Protein AF-A0A7C7FZ84-F1 (afdb_monomer_lite)

Secondary structure (DSSP, 8-state):
-EEEEEEE-SSSB---EE--TT-TT-EEEEEEEEPTT-EEEEEEEEE-S-TT-TT-----EEPTT-SSB-S-EEEEE-S--SEEEEEEEEEEE--EEEEEEEE---

Sequence (106 aa):
MRRVKNTVSSQSAGSTLPVDWRDSNFKLGMAVVLSVGAALTFTVEHTFDDIQDESVTPTWFDTDGLTGLTTNDEGNIIIPVSAVRLNVTSHTSGEATITLLQAGGR

pLDDT: mean 95.22, std 7.04, range [52.19, 98.69]

Foldseek 3Di:
DDKDKWKDWDQFKTDKAFDDLVDPQWKKKKKKAWDPPWDFWKFKWFFQDAPVDPVDDTDIDTDPPRHRDDHIDIDMDRHRTGTMIMGTNGGDGTMMMMMMDTDDDD

Structure (mmCIF, N/CA/C/O backbone):
data_AF-A0A7C7FZ84-F1
#
_entry.id   AF-A0A7C7FZ84-F1
#
loop_
_atom_site.group_PDB
_atom_site.id
_atom_site.type_symbol
_atom_site.label_atom_id
_atom_site.label_alt_id
_atom_site.label_comp_id
_atom_site.label_asym_id
_atom_site.label_entity_id
_atom_site.label_seq_id
_atom_site.pdbx_PDB_ins_code
_atom_site.Cartn_x
_atom_site.Cartn_y
_atom_site.Cartn_z
_atom_site.occupancy
_atom_site.B_iso_or_equiv
_atom_site.auth_seq_id
_atom_site.auth_comp_id
_atom_site.auth_asym_id
_atom_site.auth_atom_id
_atom_site.pdbx_PDB_model_num
ATOM 1 N N . MET A 1 1 ? 4.660 -15.791 -4.125 1.00 70.38 1 MET A N 1
ATOM 2 C CA . MET A 1 1 ? 3.688 -14.761 -3.692 1.00 70.38 1 MET A CA 1
ATOM 3 C C . MET A 1 1 ? 4.132 -14.197 -2.357 1.00 70.38 1 MET A C 1
ATOM 5 O O . MET A 1 1 ? 4.216 -14.952 -1.391 1.00 70.38 1 MET A O 1
ATOM 9 N N . ARG A 1 2 ? 4.425 -12.896 -2.292 1.00 88.38 2 ARG A N 1
ATOM 10 C CA . ARG A 1 2 ? 4.866 -12.218 -1.061 1.00 88.38 2 ARG A CA 1
ATOM 11 C C . ARG A 1 2 ? 3.716 -11.393 -0.482 1.00 88.38 2 ARG A C 1
ATOM 13 O O . ARG A 1 2 ? 3.115 -10.596 -1.196 1.00 88.38 2 ARG A O 1
ATOM 20 N N . ARG A 1 3 ? 3.423 -11.580 0.811 1.00 93.44 3 ARG A N 1
ATOM 21 C CA . ARG A 1 3 ? 2.464 -10.766 1.577 1.00 93.44 3 ARG A CA 1
ATOM 22 C C . ARG A 1 3 ? 3.219 -9.781 2.459 1.00 93.44 3 ARG A C 1
ATOM 24 O O . ARG A 1 3 ? 4.102 -10.190 3.206 1.00 93.44 3 ARG A O 1
ATOM 31 N N . VAL A 1 4 ? 2.826 -8.515 2.411 1.00 95.56 4 VAL A N 1
ATOM 32 C CA . VAL A 1 4 ? 3.361 -7.449 3.266 1.00 95.56 4 VAL A CA 1
ATOM 33 C C . VAL A 1 4 ? 2.195 -6.691 3.897 1.00 95.56 4 VAL A C 1
ATOM 35 O O . VAL A 1 4 ? 1.137 -6.560 3.283 1.00 95.56 4 VAL A O 1
ATOM 38 N N . LYS A 1 5 ? 2.364 -6.236 5.139 1.00 96.56 5 LYS A N 1
ATOM 39 C CA . LYS A 1 5 ? 1.372 -5.431 5.857 1.00 96.56 5 LYS A CA 1
ATOM 40 C C . LYS A 1 5 ? 2.033 -4.220 6.496 1.00 96.56 5 LYS A C 1
ATOM 42 O O . LYS A 1 5 ? 3.152 -4.336 6.989 1.00 96.56 5 LYS A O 1
ATOM 47 N N . ASN A 1 6 ? 1.328 -3.097 6.516 1.00 97.94 6 ASN A N 1
ATOM 48 C CA . ASN A 1 6 ? 1.734 -1.902 7.247 1.00 97.94 6 ASN A CA 1
ATOM 49 C C . ASN A 1 6 ? 0.504 -1.197 7.820 1.00 97.94 6 ASN A C 1
ATOM 51 O O . ASN A 1 6 ? -0.546 -1.174 7.180 1.00 97.94 6 ASN A O 1
ATOM 55 N N . THR A 1 7 ? 0.646 -0.649 9.023 1.00 98.25 7 THR A N 1
ATOM 56 C CA . THR A 1 7 ? -0.413 0.066 9.734 1.00 98.25 7 THR A CA 1
ATOM 57 C C . THR A 1 7 ? 0.061 1.481 10.026 1.00 98.25 7 THR A C 1
ATOM 59 O O . THR A 1 7 ? 1.195 1.671 10.463 1.00 98.25 7 THR A O 1
ATOM 62 N N . VAL A 1 8 ? -0.810 2.456 9.780 1.00 98.25 8 VAL A N 1
ATOM 63 C CA . VAL A 1 8 ? -0.572 3.882 10.013 1.00 98.25 8 VAL A CA 1
ATOM 64 C C . VAL A 1 8 ? -1.672 4.419 10.925 1.00 98.25 8 VAL A C 1
ATOM 66 O O . VAL A 1 8 ? -2.858 4.253 10.641 1.00 98.25 8 VAL A O 1
ATOM 69 N N . SER A 1 9 ? -1.272 5.050 12.028 1.00 97.44 9 SER A N 1
ATOM 70 C CA . SER A 1 9 ? -2.152 5.480 13.127 1.00 97.44 9 SER A CA 1
ATOM 71 C C . SER A 1 9 ? -2.042 6.971 13.460 1.00 97.44 9 SER A C 1
ATOM 73 O O . SER A 1 9 ? -2.443 7.418 14.532 1.00 97.44 9 SER A O 1
ATOM 75 N N . SER A 1 10 ? -1.489 7.752 12.535 1.00 97.38 10 SER A N 1
ATOM 76 C CA . SER A 1 10 ? -1.335 9.203 12.626 1.00 97.38 10 SER A CA 1
ATOM 77 C C . SER A 1 10 ? -1.404 9.817 11.229 1.00 97.38 10 SER A C 1
ATOM 79 O O . SER A 1 10 ? -1.353 9.094 10.235 1.00 97.38 10 SER A O 1
ATOM 81 N N . GLN A 1 11 ? -1.494 11.145 11.135 1.00 98.00 11 GLN A N 1
ATOM 82 C CA . GLN A 1 11 ? -1.417 11.862 9.859 1.00 98.00 11 GLN A CA 1
ATOM 83 C C . GLN A 1 11 ? 0.018 11.819 9.307 1.00 98.00 11 GLN A C 1
ATOM 85 O O . GLN A 1 11 ? 0.817 12.727 9.535 1.00 98.00 11 GLN A O 1
ATOM 90 N N . SER A 1 12 ? 0.374 10.721 8.645 1.00 97.81 12 SER A N 1
ATOM 91 C CA . SER A 1 12 ? 1.704 10.508 8.084 1.00 97.81 12 SER A CA 1
ATOM 92 C C . SER A 1 12 ? 1.697 9.480 6.954 1.00 97.81 12 SER A C 1
ATOM 94 O O . SER A 1 12 ? 0.781 8.663 6.821 1.00 97.81 12 SER A O 1
ATOM 96 N N . ALA A 1 13 ? 2.761 9.504 6.153 1.00 97.75 13 ALA A N 1
ATOM 97 C CA . ALA A 1 13 ? 3.086 8.402 5.267 1.00 97.75 13 ALA A CA 1
ATOM 98 C C . ALA A 1 13 ? 3.680 7.237 6.073 1.00 97.75 13 ALA A C 1
ATOM 100 O O . ALA A 1 13 ? 4.581 7.422 6.892 1.00 97.75 13 ALA A O 1
ATOM 101 N N . GLY A 1 14 ? 3.172 6.035 5.820 1.00 96.50 14 GLY A N 1
ATOM 102 C CA . GLY A 1 14 ? 3.666 4.788 6.380 1.00 96.50 14 GLY A CA 1
ATOM 103 C C . GLY A 1 14 ? 4.976 4.329 5.749 1.00 96.50 14 GLY A C 1
ATOM 104 O O . GLY A 1 14 ? 5.597 5.011 4.931 1.00 96.50 14 GLY A O 1
ATOM 105 N N . SER A 1 15 ? 5.399 3.126 6.130 1.00 96.44 15 SER A N 1
ATOM 106 C CA . SER A 1 15 ? 6.638 2.543 5.622 1.00 96.44 15 SER A CA 1
ATOM 107 C C . SER A 1 15 ? 6.552 2.278 4.118 1.00 96.44 15 SER A C 1
ATOM 109 O O . SER A 1 15 ? 5.562 1.731 3.632 1.00 96.44 15 SER A O 1
ATOM 111 N N . THR A 1 16 ? 7.628 2.591 3.398 1.00 96.81 16 THR A N 1
ATOM 112 C CA . THR A 1 16 ? 7.827 2.161 2.010 1.00 96.81 16 THR A CA 1
ATOM 113 C C . THR A 1 16 ? 7.812 0.636 1.938 1.00 96.81 16 THR A C 1
ATOM 115 O O . THR A 1 16 ? 8.538 -0.028 2.679 1.00 96.81 16 THR A O 1
ATOM 118 N N . LEU A 1 17 ? 6.999 0.074 1.043 1.00 96.25 17 LEU A N 1
ATOM 119 C CA . LEU A 1 17 ? 6.872 -1.361 0.798 1.00 96.25 17 LEU A CA 1
ATOM 120 C C . LEU A 1 17 ? 7.507 -1.706 -0.561 1.00 96.25 17 LEU A C 1
ATOM 122 O O . LEU A 1 17 ? 6.849 -1.546 -1.591 1.00 96.25 17 LEU A O 1
ATOM 126 N N . PRO A 1 18 ? 8.769 -2.182 -0.588 1.00 95.56 18 PRO A N 1
ATOM 127 C CA . PRO A 1 18 ? 9.441 -2.600 -1.816 1.00 95.56 18 PRO A CA 1
ATOM 128 C C . PRO A 1 18 ? 8.732 -3.778 -2.476 1.00 95.56 18 PRO A C 1
ATOM 130 O O . PRO A 1 18 ? 8.411 -4.762 -1.791 1.00 95.56 18 PRO A O 1
ATOM 133 N N . VAL A 1 19 ? 8.593 -3.734 -3.799 1.00 94.31 19 VAL A N 1
ATOM 134 C CA . VAL A 1 19 ? 8.054 -4.836 -4.609 1.00 94.31 19 VAL A CA 1
ATOM 135 C C . VAL A 1 19 ? 9.056 -5.259 -5.683 1.00 94.31 19 VAL A C 1
ATOM 137 O O . VAL A 1 19 ? 9.927 -4.492 -6.085 1.00 94.31 19 VAL A O 1
ATOM 140 N N . ASP A 1 20 ? 8.960 -6.506 -6.140 1.00 93.19 20 ASP A N 1
ATOM 141 C CA . ASP A 1 20 ? 9.816 -7.005 -7.222 1.00 93.19 20 ASP A CA 1
ATOM 142 C C . ASP A 1 20 ? 9.268 -6.568 -8.587 1.00 93.19 20 ASP A C 1
ATOM 144 O O . ASP A 1 20 ? 8.472 -7.268 -9.211 1.00 93.19 20 ASP A O 1
ATOM 148 N N . TRP A 1 21 ? 9.669 -5.381 -9.032 1.00 91.50 21 TRP A N 1
ATOM 149 C CA . TRP A 1 21 ? 9.262 -4.811 -10.317 1.00 91.50 21 TRP A CA 1
ATOM 150 C C . TRP A 1 21 ? 9.817 -5.565 -11.534 1.00 91.50 21 TRP A C 1
ATOM 152 O O . TRP A 1 21 ? 9.328 -5.371 -12.645 1.00 91.50 21 TRP A O 1
ATOM 162 N N . ARG A 1 22 ? 10.830 -6.424 -11.342 1.00 90.12 22 ARG A N 1
ATOM 163 C CA . ARG A 1 22 ? 11.470 -7.205 -12.413 1.00 90.12 22 ARG A CA 1
ATOM 164 C C . ARG A 1 22 ? 10.784 -8.552 -12.653 1.00 90.12 22 ARG A C 1
ATOM 166 O O . ARG A 1 22 ? 11.215 -9.295 -13.538 1.00 90.12 22 ARG A O 1
ATOM 173 N N . ASP A 1 23 ? 9.744 -8.887 -11.890 1.00 90.00 23 ASP A N 1
ATOM 174 C CA . ASP A 1 23 ? 8.991 -10.124 -12.086 1.00 90.00 23 ASP A CA 1
ATOM 175 C C . ASP A 1 23 ? 8.242 -10.101 -13.432 1.00 90.00 23 ASP A C 1
ATOM 177 O O . ASP A 1 23 ? 7.500 -9.171 -13.751 1.00 90.00 23 ASP A O 1
ATOM 181 N N . SER A 1 24 ? 8.413 -11.160 -14.229 1.00 87.12 24 SER A N 1
ATOM 182 C CA . SER A 1 24 ? 7.760 -11.319 -15.538 1.00 87.12 24 SER A CA 1
ATOM 183 C C . SER A 1 24 ? 6.227 -11.365 -15.477 1.00 87.12 24 SER A C 1
ATOM 185 O O . SER A 1 24 ? 5.567 -11.168 -16.493 1.00 87.12 24 SER A O 1
ATOM 187 N N . ASN A 1 25 ? 5.655 -11.639 -14.303 1.00 88.69 25 ASN A N 1
ATOM 188 C CA . ASN A 1 25 ? 4.223 -11.655 -14.033 1.00 88.69 25 ASN A CA 1
ATOM 189 C C . ASN A 1 25 ? 3.870 -10.649 -12.925 1.00 88.69 25 ASN A C 1
ATOM 191 O O . ASN A 1 25 ? 3.184 -10.983 -11.954 1.00 88.69 25 ASN A O 1
ATOM 195 N N . PHE A 1 26 ? 4.344 -9.409 -13.068 1.00 92.12 26 PHE A N 1
ATOM 196 C CA . PHE A 1 26 ? 4.051 -8.338 -12.123 1.00 92.12 26 PHE A CA 1
ATOM 197 C C . PHE A 1 26 ? 2.540 -8.097 -11.983 1.00 92.12 26 PHE A C 1
ATOM 199 O O . PHE A 1 26 ? 1.874 -7.627 -12.909 1.00 92.12 26 PHE A O 1
ATOM 206 N N . LYS A 1 27 ? 1.994 -8.392 -10.799 1.00 94.69 27 LYS A N 1
ATOM 207 C CA . LYS A 1 27 ? 0.658 -7.959 -10.368 1.00 94.69 27 LYS A CA 1
ATOM 208 C C . LYS A 1 27 ? 0.665 -7.735 -8.864 1.00 94.69 27 LYS A C 1
ATOM 210 O O . LYS A 1 27 ? 1.143 -8.592 -8.119 1.00 94.69 27 LYS A O 1
ATOM 215 N N . LEU A 1 28 ? 0.083 -6.632 -8.416 1.00 96.00 28 LEU A N 1
ATOM 216 C CA . LEU A 1 28 ? -0.146 -6.354 -7.002 1.00 96.00 28 LEU A CA 1
ATOM 217 C C . LEU A 1 28 ? -1.645 -6.329 -6.722 1.00 96.00 28 LEU A C 1
ATOM 219 O O . LEU A 1 28 ? -2.383 -5.633 -7.414 1.00 96.00 28 LEU A O 1
ATOM 223 N N . GLY A 1 29 ? -2.077 -7.063 -5.700 1.00 96.81 29 GLY A N 1
ATOM 224 C CA . GLY A 1 29 ? -3.385 -6.899 -5.069 1.00 96.81 29 GLY A CA 1
ATOM 225 C C . GLY A 1 29 ? -3.221 -6.200 -3.726 1.00 96.81 29 GLY A C 1
ATOM 226 O O . GLY A 1 29 ? -2.299 -6.521 -2.974 1.00 96.81 29 GLY A O 1
ATOM 227 N N . MET A 1 30 ? -4.085 -5.238 -3.425 1.00 97.38 30 MET A N 1
ATOM 228 C CA . MET A 1 30 ? -3.989 -4.420 -2.221 1.00 97.38 30 MET A CA 1
ATOM 229 C C . MET A 1 30 ? -5.363 -4.229 -1.599 1.00 97.38 30 MET A C 1
ATOM 231 O O . MET A 1 30 ? -6.353 -4.079 -2.305 1.00 97.38 30 MET A O 1
ATOM 235 N N . ALA A 1 31 ? -5.408 -4.209 -0.274 1.00 98.25 31 ALA A N 1
ATOM 236 C CA . ALA A 1 31 ? -6.595 -3.837 0.483 1.00 98.25 31 ALA A CA 1
ATOM 237 C C . ALA A 1 31 ? -6.184 -2.959 1.661 1.00 98.25 31 ALA A C 1
ATOM 239 O O . ALA A 1 31 ? -5.192 -3.263 2.334 1.00 98.25 31 ALA A O 1
ATOM 240 N N . VAL A 1 32 ? -6.944 -1.899 1.916 1.00 98.62 32 VAL A N 1
ATOM 241 C CA . VAL A 1 32 ? -6.800 -1.044 3.093 1.00 98.62 32 VAL A CA 1
ATOM 242 C C . VAL A 1 32 ? -8.024 -1.226 3.977 1.00 98.62 32 VAL A C 1
ATOM 244 O O . VAL A 1 32 ? -9.161 -1.063 3.543 1.00 98.62 32 VAL A O 1
ATOM 247 N N . VAL A 1 33 ? -7.779 -1.574 5.237 1.00 98.62 33 VAL A N 1
ATOM 248 C CA . VAL A 1 33 ? -8.824 -1.743 6.248 1.00 98.62 33 VAL A CA 1
ATOM 249 C C . VAL A 1 33 ? -8.614 -0.724 7.353 1.00 98.62 33 VAL A C 1
ATOM 251 O O . VAL A 1 33 ? -7.524 -0.627 7.920 1.00 98.62 33 VAL A O 1
ATOM 254 N N . LEU A 1 34 ? -9.670 0.014 7.664 1.00 98.62 34 LEU A N 1
ATOM 255 C CA . LEU A 1 34 ? -9.726 0.956 8.765 1.00 98.62 34 LEU A CA 1
ATOM 256 C C . LEU A 1 34 ? -10.183 0.256 10.044 1.00 98.62 34 LEU A C 1
ATOM 258 O O . LEU A 1 34 ? -11.030 -0.643 10.021 1.00 98.62 34 LEU A O 1
ATOM 262 N N . SER A 1 35 ? -9.641 0.682 11.181 1.00 98.38 35 SER A N 1
ATOM 263 C CA . SER A 1 35 ? -10.155 0.262 12.483 1.00 98.38 35 SER A CA 1
ATOM 264 C C . SER A 1 35 ? -11.615 0.697 12.657 1.00 98.38 35 SER A C 1
ATOM 266 O O . SER A 1 35 ? -12.036 1.733 12.140 1.00 98.38 35 SER A O 1
ATOM 268 N N . VAL A 1 36 ? -12.386 -0.049 13.448 1.00 97.38 36 VAL A N 1
ATOM 269 C CA . VAL A 1 36 ? -13.774 0.317 13.770 1.00 97.38 36 VAL A CA 1
ATOM 270 C C . VAL A 1 36 ? -13.825 1.730 14.362 1.00 97.38 36 VAL A C 1
ATOM 272 O O . VAL A 1 36 ? -13.094 2.036 15.300 1.00 97.38 36 VAL A O 1
ATOM 275 N N . GLY A 1 37 ? -14.689 2.586 13.808 1.00 96.31 37 GLY A N 1
ATOM 276 C CA . GLY A 1 37 ? -14.850 3.973 14.257 1.00 96.31 37 GLY A CA 1
ATOM 277 C C . GLY A 1 37 ? -13.702 4.916 13.876 1.00 96.31 37 GLY A C 1
ATOM 278 O O . GLY A 1 37 ? -13.610 5.996 14.457 1.00 96.31 37 GLY A O 1
ATOM 279 N N . ALA A 1 38 ? -12.826 4.527 12.941 1.00 97.62 38 ALA A N 1
ATOM 280 C CA . ALA A 1 38 ? -11.776 5.409 12.441 1.00 97.62 38 ALA A CA 1
ATOM 281 C C . ALA A 1 38 ? -12.360 6.677 11.804 1.00 97.62 38 ALA A C 1
ATOM 283 O O . ALA A 1 38 ? -13.313 6.621 11.027 1.00 97.62 38 ALA A O 1
ATOM 284 N N . ALA A 1 39 ? -11.731 7.809 12.106 1.00 98.06 39 ALA A N 1
ATOM 285 C CA . ALA A 1 39 ? -11.981 9.093 11.475 1.00 98.06 39 ALA A CA 1
ATOM 286 C C . ALA A 1 39 ? -10.656 9.577 10.886 1.00 98.06 39 ALA A C 1
ATOM 288 O O . ALA A 1 39 ? -9.886 10.296 11.528 1.00 98.06 39 ALA A O 1
ATOM 289 N N . LEU A 1 40 ? -10.358 9.105 9.680 1.00 98.44 40 LEU A N 1
ATOM 290 C CA . LEU A 1 40 ? -9.143 9.425 8.947 1.00 98.44 40 LEU A CA 1
ATOM 291 C C . LEU A 1 40 ? -9.413 9.384 7.440 1.00 98.44 40 LEU A C 1
ATOM 293 O O . LEU A 1 40 ? -10.421 8.834 6.994 1.00 98.44 40 LEU A O 1
ATOM 297 N N . THR A 1 41 ? -8.499 9.949 6.664 1.00 98.56 41 THR A N 1
ATOM 298 C CA . THR A 1 41 ? -8.490 9.880 5.202 1.00 98.56 41 THR A CA 1
ATOM 299 C C . THR A 1 41 ? -7.171 9.278 4.760 1.00 98.56 41 THR A C 1
ATOM 301 O O . THR A 1 41 ? -6.123 9.673 5.274 1.00 98.56 41 THR A O 1
ATOM 304 N N . PHE A 1 42 ? -7.207 8.331 3.826 1.00 98.69 42 PHE A N 1
ATOM 305 C CA . PHE A 1 42 ? -6.004 7.700 3.302 1.00 98.69 42 PHE A CA 1
ATOM 306 C C . PHE A 1 42 ? -5.927 7.749 1.779 1.00 98.69 42 PHE A C 1
ATOM 308 O O . PHE A 1 42 ? -6.935 7.801 1.076 1.00 98.69 42 PHE A O 1
ATOM 315 N N . THR A 1 43 ? -4.698 7.665 1.295 1.00 98.62 43 THR A N 1
ATOM 316 C CA . THR A 1 43 ? -4.344 7.430 -0.098 1.00 98.62 43 THR A CA 1
ATOM 317 C C . THR A 1 43 ? -3.289 6.329 -0.135 1.00 98.62 43 THR A C 1
ATOM 319 O O . THR A 1 43 ? -2.373 6.309 0.690 1.00 98.62 43 THR A O 1
ATOM 322 N N . VAL A 1 44 ? -3.406 5.387 -1.067 1.00 98.56 44 VAL A N 1
ATOM 323 C CA . VAL A 1 44 ? -2.311 4.469 -1.395 1.00 98.56 44 VAL A CA 1
ATOM 324 C C . VAL A 1 44 ? -1.496 5.092 -2.512 1.00 98.56 44 VAL A C 1
ATOM 326 O O . VAL A 1 44 ? -2.034 5.472 -3.547 1.00 98.56 44 VAL A O 1
ATOM 329 N N . GLU A 1 45 ? -0.188 5.168 -2.325 1.00 98.56 45 GLU A N 1
ATOM 330 C CA . GLU A 1 45 ? 0.719 5.817 -3.264 1.00 98.56 45 GLU A CA 1
ATOM 331 C C . GLU A 1 45 ? 1.745 4.813 -3.789 1.00 98.56 45 GLU A C 1
ATOM 333 O O . GLU A 1 45 ? 2.156 3.894 -3.077 1.00 98.56 45 GLU 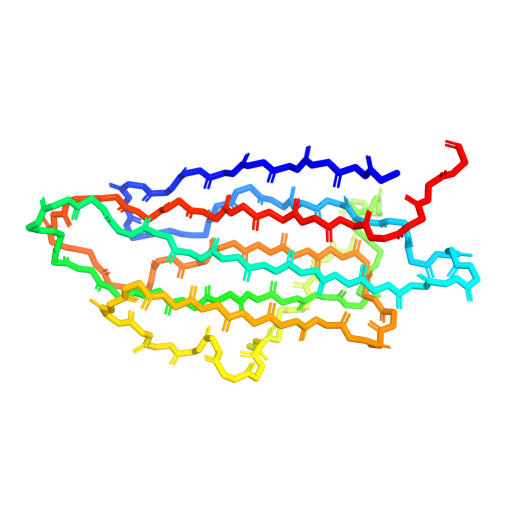A O 1
ATOM 338 N N . HIS A 1 46 ? 2.191 5.003 -5.026 1.00 98.38 46 HIS A N 1
ATOM 339 C CA . HIS A 1 46 ? 3.236 4.205 -5.657 1.00 98.38 46 HIS A CA 1
ATOM 340 C C . HIS A 1 46 ? 4.342 5.093 -6.229 1.00 98.38 46 HIS A C 1
ATOM 342 O O . HIS A 1 46 ? 4.150 6.287 -6.452 1.00 98.38 46 HIS A O 1
ATOM 348 N N . THR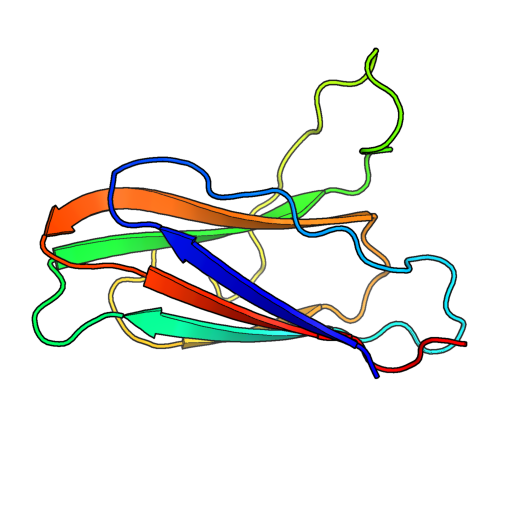 A 1 47 ? 5.515 4.510 -6.466 1.00 98.50 47 THR A N 1
ATOM 349 C CA . THR A 1 47 ? 6.646 5.201 -7.096 1.00 98.50 47 THR A CA 1
ATOM 350 C C . THR A 1 47 ? 7.338 4.309 -8.121 1.00 98.50 47 THR A C 1
ATOM 352 O O . THR A 1 47 ? 7.335 3.080 -8.001 1.00 98.50 47 THR A O 1
ATOM 355 N N . PHE A 1 48 ? 7.937 4.942 -9.125 1.00 97.56 48 PHE A N 1
ATOM 356 C CA . PHE A 1 48 ? 8.785 4.305 -10.135 1.00 97.56 48 PHE A CA 1
ATOM 357 C C . PHE A 1 48 ? 10.275 4.526 -9.860 1.00 97.56 48 PHE A C 1
ATOM 359 O O . PHE A 1 48 ? 11.112 3.897 -10.503 1.00 97.56 48 PHE A O 1
ATOM 366 N N . ASP A 1 49 ? 10.604 5.395 -8.905 1.00 97.94 49 ASP A N 1
ATOM 367 C CA . ASP A 1 49 ? 11.982 5.722 -8.567 1.00 97.94 49 ASP A CA 1
ATOM 368 C C . ASP A 1 49 ? 12.682 4.553 -7.862 1.00 97.94 49 ASP A C 1
ATOM 370 O O . ASP A 1 49 ? 12.042 3.652 -7.304 1.00 97.94 49 ASP A O 1
ATOM 374 N N . ASP A 1 50 ? 14.016 4.553 -7.893 1.00 94.75 50 ASP A N 1
ATOM 375 C CA . ASP A 1 50 ? 14.813 3.563 -7.175 1.00 94.75 50 ASP A CA 1
ATOM 376 C C . ASP A 1 50 ? 14.839 3.883 -5.677 1.00 94.75 50 ASP A C 1
ATOM 378 O O . ASP A 1 50 ? 15.556 4.761 -5.209 1.00 94.75 50 ASP A O 1
ATOM 382 N N . ILE A 1 51 ? 14.050 3.138 -4.910 1.00 94.00 51 ILE A N 1
ATOM 383 C CA . ILE A 1 51 ? 13.962 3.274 -3.452 1.00 94.00 51 ILE A CA 1
ATOM 384 C C . ILE A 1 51 ? 15.191 2.738 -2.695 1.00 94.00 51 ILE A C 1
ATOM 386 O O . ILE A 1 51 ? 15.232 2.848 -1.470 1.00 94.00 51 ILE A O 1
ATOM 390 N N . GLN A 1 52 ? 16.140 2.091 -3.380 1.00 91.88 52 GLN A N 1
ATOM 391 C CA . GLN A 1 52 ? 17.397 1.620 -2.788 1.00 91.88 52 GLN A CA 1
ATOM 392 C C . GLN A 1 52 ? 18.527 2.646 -2.938 1.00 91.88 52 GLN A C 1
ATOM 394 O O . GLN A 1 52 ? 19.553 2.514 -2.272 1.00 91.88 52 GLN A O 1
ATOM 399 N N . ASP A 1 53 ? 18.344 3.65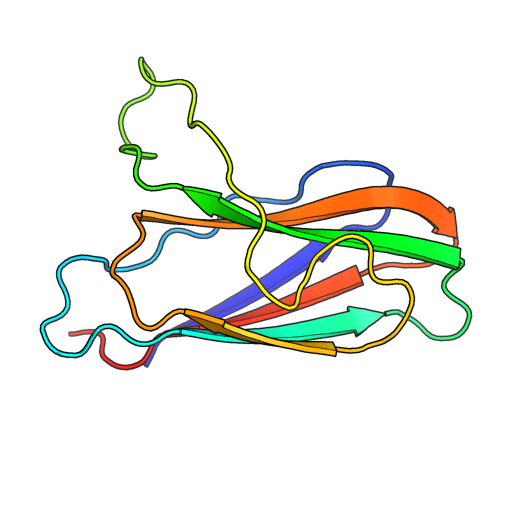4 -3.791 1.00 94.44 53 ASP A N 1
ATOM 400 C CA . ASP A 1 53 ? 19.289 4.747 -3.970 1.00 94.44 53 ASP A CA 1
ATOM 401 C C . ASP A 1 53 ? 18.987 5.873 -2.969 1.00 94.44 53 ASP A C 1
ATOM 403 O O . ASP A 1 53 ? 18.028 6.627 -3.116 1.00 94.44 53 ASP A O 1
ATOM 407 N N . GLU A 1 54 ? 19.828 6.006 -1.941 1.00 91.88 54 GLU A N 1
ATOM 408 C CA . GLU A 1 54 ? 19.684 7.040 -0.904 1.00 91.88 54 GLU A CA 1
ATOM 409 C C . GLU A 1 54 ? 19.832 8.475 -1.442 1.00 91.88 54 GLU A C 1
ATOM 411 O O . GLU A 1 54 ? 19.444 9.429 -0.765 1.00 91.88 54 GLU A O 1
ATOM 416 N N . SER A 1 55 ? 20.387 8.653 -2.647 1.00 95.25 55 SER A N 1
ATOM 417 C CA . SER A 1 55 ? 20.484 9.965 -3.295 1.00 95.25 55 SER A CA 1
ATOM 418 C C . SER A 1 55 ? 19.178 10.405 -3.963 1.00 95.25 55 SER A C 1
ATOM 420 O O . SER A 1 55 ? 19.012 11.587 -4.281 1.00 95.25 55 SER A O 1
ATOM 422 N N . VAL A 1 56 ? 18.231 9.479 -4.145 1.00 94.12 56 VAL A N 1
ATOM 423 C CA . VAL A 1 56 ? 16.940 9.732 -4.778 1.00 94.12 56 VAL A CA 1
ATOM 424 C C . VAL A 1 56 ? 15.878 9.966 -3.708 1.00 94.12 56 VAL A C 1
ATOM 426 O O . VAL A 1 56 ? 15.641 9.141 -2.832 1.00 94.12 56 VAL A O 1
ATOM 429 N N . THR A 1 57 ? 15.188 11.105 -3.792 1.00 95.50 57 THR A N 1
ATOM 430 C CA . THR A 1 57 ? 13.934 11.316 -3.057 1.00 95.50 57 THR A CA 1
ATOM 431 C C . THR A 1 57 ? 12.782 10.856 -3.948 1.00 95.50 57 THR A C 1
ATOM 433 O O . THR A 1 57 ? 12.546 11.508 -4.966 1.00 95.50 57 THR A O 1
ATOM 436 N N . PRO A 1 58 ? 12.064 9.768 -3.609 1.00 97.00 58 PRO A N 1
ATOM 437 C CA . PRO A 1 58 ? 11.057 9.218 -4.507 1.00 97.00 58 PRO A CA 1
ATOM 438 C C . PRO A 1 58 ? 9.880 10.171 -4.716 1.00 97.00 58 PRO A C 1
ATOM 440 O O . PRO A 1 58 ? 9.336 10.734 -3.759 1.00 97.00 58 PRO A O 1
ATOM 443 N N . THR A 1 59 ? 9.444 10.290 -5.964 1.00 98.19 59 THR A N 1
ATOM 444 C CA . THR A 1 59 ? 8.187 10.925 -6.351 1.00 98.19 59 THR A CA 1
ATOM 445 C C . THR A 1 59 ? 7.061 9.916 -6.183 1.00 98.19 59 THR A C 1
ATOM 447 O O . THR A 1 59 ? 7.115 8.806 -6.720 1.00 98.19 59 THR A O 1
ATOM 450 N N . TRP A 1 60 ? 6.040 10.302 -5.425 1.00 98.19 60 TRP A N 1
ATOM 451 C CA . TRP A 1 60 ? 4.895 9.455 -5.113 1.00 98.19 60 TRP A CA 1
ATOM 452 C C . TRP A 1 60 ? 3.684 9.875 -5.935 1.00 98.19 60 TRP A C 1
ATOM 454 O O . TRP A 1 60 ? 3.368 11.060 -6.026 1.00 98.19 60 TRP A O 1
ATOM 464 N N . PHE A 1 61 ? 3.024 8.885 -6.525 1.00 98.50 61 PHE A N 1
ATOM 465 C CA . PHE A 1 61 ? 1.819 9.038 -7.323 1.00 98.50 61 PHE A CA 1
ATOM 466 C C . PHE A 1 61 ? 0.659 8.355 -6.619 1.00 98.50 61 PHE A C 1
ATOM 468 O O . PHE A 1 61 ? 0.799 7.234 -6.120 1.00 98.50 61 PHE A O 1
ATOM 475 N N . ASP A 1 62 ? -0.497 9.003 -6.626 1.00 98.38 62 ASP A N 1
ATOM 476 C CA . ASP A 1 62 ? -1.721 8.416 -6.107 1.00 98.38 62 ASP A CA 1
ATOM 477 C C . ASP A 1 62 ? -2.104 7.191 -6.943 1.00 98.38 62 ASP A C 1
ATOM 479 O O . ASP A 1 62 ? -2.068 7.199 -8.176 1.00 98.38 62 ASP A O 1
ATOM 483 N N . THR A 1 63 ? -2.443 6.103 -6.262 1.00 97.81 63 THR A N 1
ATOM 484 C CA . THR A 1 63 ? -2.907 4.886 -6.920 1.00 97.81 63 THR A CA 1
ATOM 485 C C . THR A 1 63 ? -4.368 5.054 -7.297 1.00 97.81 63 THR A C 1
ATOM 487 O O . THR A 1 63 ? -5.199 5.319 -6.431 1.00 97.81 63 THR A O 1
ATOM 490 N N . ASP A 1 64 ? -4.675 4.855 -8.578 1.00 96.06 64 ASP A N 1
ATOM 491 C CA . ASP A 1 64 ? -6.040 4.949 -9.090 1.00 96.06 64 ASP A CA 1
ATOM 492 C C . ASP A 1 64 ? -7.011 4.069 -8.284 1.00 96.06 64 ASP A C 1
ATOM 494 O O . ASP A 1 64 ? -6.701 2.927 -7.934 1.00 96.06 64 ASP A O 1
ATOM 498 N N . GLY A 1 65 ? -8.168 4.635 -7.947 1.00 95.81 65 GLY A N 1
ATOM 499 C CA . GLY A 1 65 ? -9.178 3.996 -7.101 1.00 95.81 65 GLY A CA 1
ATOM 500 C C . GLY A 1 65 ? -8.866 3.948 -5.599 1.00 95.81 65 GLY A C 1
ATOM 501 O O . GLY A 1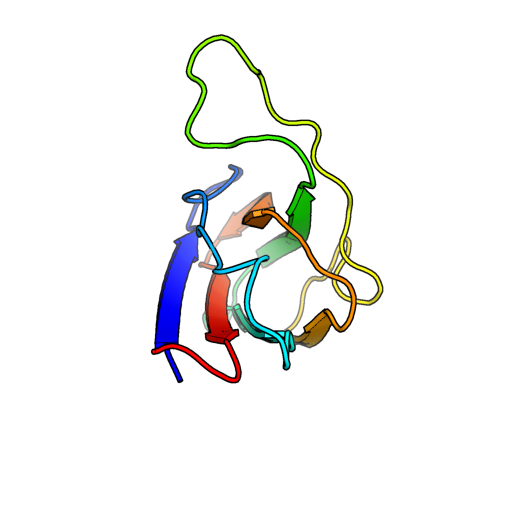 65 ? -9.744 3.565 -4.840 1.00 95.81 65 GLY A O 1
ATOM 502 N N . LEU A 1 66 ? -7.678 4.362 -5.139 1.00 98.00 66 LEU A N 1
ATOM 503 C CA . LEU A 1 66 ? -7.290 4.350 -3.719 1.00 98.00 66 LEU A CA 1
ATOM 504 C C . LEU A 1 66 ? -6.808 5.727 -3.235 1.00 98.00 66 LEU A C 1
ATOM 506 O O . LEU A 1 66 ? -5.782 5.830 -2.561 1.00 98.00 66 LEU A O 1
ATOM 510 N N . THR A 1 67 ? -7.554 6.785 -3.561 1.00 98.31 67 THR A N 1
ATOM 511 C CA . THR A 1 67 ? -7.186 8.183 -3.276 1.00 98.31 67 THR A CA 1
ATOM 512 C C . THR A 1 67 ? -8.240 8.902 -2.445 1.00 98.31 67 THR A C 1
ATOM 514 O O . THR A 1 67 ? -9.401 8.977 -2.840 1.00 98.31 67 THR A O 1
ATOM 517 N N . GLY A 1 68 ? -7.830 9.494 -1.319 1.00 98.00 68 GLY A N 1
ATOM 518 C CA . GLY A 1 68 ? -8.710 10.328 -0.493 1.00 98.00 68 GLY A CA 1
ATOM 519 C C . GLY A 1 68 ? -9.872 9.566 0.153 1.00 98.00 68 GLY A C 1
ATOM 520 O O . GLY A 1 68 ? -10.940 10.138 0.370 1.00 98.00 68 GLY A O 1
ATOM 521 N N . LEU A 1 69 ? -9.681 8.281 0.446 1.00 98.56 69 LEU A N 1
ATOM 522 C CA . LEU A 1 69 ? -10.730 7.384 0.919 1.00 98.56 69 LEU A CA 1
ATOM 523 C C . LEU A 1 69 ? -10.894 7.425 2.441 1.00 98.56 69 LEU A C 1
ATOM 525 O O . LEU A 1 69 ? -9.945 7.658 3.191 1.00 98.56 69 LEU A O 1
ATOM 529 N N . THR A 1 70 ? -12.122 7.174 2.897 1.00 98.31 70 THR A N 1
ATOM 530 C CA . THR A 1 70 ? -12.523 7.210 4.318 1.00 98.31 70 THR A CA 1
ATOM 531 C C . THR A 1 70 ? -13.207 5.923 4.787 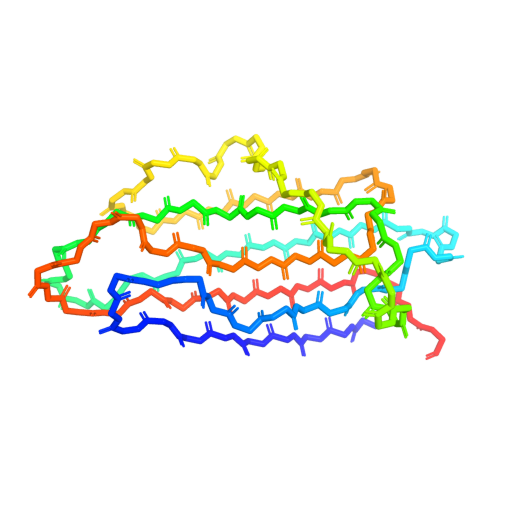1.00 98.31 70 THR A C 1
ATOM 533 O O . THR A 1 70 ? -13.651 5.832 5.930 1.00 98.31 70 THR A O 1
ATOM 536 N N . THR A 1 71 ? -13.279 4.908 3.927 1.00 98.25 71 THR A N 1
ATOM 537 C CA . THR A 1 71 ? -13.829 3.577 4.215 1.00 98.25 71 THR A CA 1
ATOM 538 C C . THR A 1 71 ? -12.854 2.501 3.759 1.00 98.25 71 THR A C 1
ATOM 540 O O . THR A 1 71 ? -11.921 2.791 3.015 1.00 98.25 71 THR A O 1
ATOM 543 N N . ASN A 1 72 ? -13.063 1.256 4.193 1.00 98.50 72 ASN A N 1
ATOM 544 C CA . ASN A 1 72 ? -12.313 0.122 3.651 1.00 98.50 72 ASN A CA 1
ATOM 545 C C . ASN A 1 72 ? -12.448 0.091 2.131 1.00 98.50 72 ASN A C 1
ATOM 547 O O . ASN A 1 72 ? -13.551 0.297 1.622 1.00 98.50 72 ASN A O 1
ATOM 551 N N . ASP A 1 73 ? -11.348 -0.200 1.451 1.00 98.69 73 ASP A N 1
ATOM 552 C CA . ASP A 1 73 ? -11.338 -0.326 0.000 1.00 98.69 73 ASP A CA 1
ATOM 553 C C . ASP A 1 73 ? -10.165 -1.192 -0.470 1.00 98.69 73 ASP A C 1
ATOM 555 O O . ASP A 1 73 ? -9.232 -1.501 0.285 1.00 98.69 73 ASP A O 1
ATOM 559 N N . GLU A 1 74 ? -10.215 -1.588 -1.731 1.00 98.38 74 GLU A N 1
ATOM 560 C CA . GLU A 1 74 ? -9.260 -2.472 -2.377 1.00 98.38 74 GLU A CA 1
ATOM 561 C C . GLU A 1 74 ? -8.895 -1.994 -3.779 1.00 98.38 74 GLU A C 1
ATOM 563 O O . GLU A 1 74 ? -9.587 -1.209 -4.416 1.00 98.38 74 GLU A O 1
ATOM 568 N N . GLY A 1 75 ? -7.764 -2.477 -4.275 1.00 97.12 75 GLY A N 1
ATOM 569 C CA . GLY A 1 75 ? -7.293 -2.110 -5.596 1.00 97.12 75 GLY A CA 1
ATOM 570 C C . GLY A 1 75 ? -6.148 -2.984 -6.063 1.00 97.12 75 GLY A C 1
ATOM 571 O O . GLY A 1 75 ? -5.688 -3.906 -5.379 1.00 97.12 75 GLY A O 1
ATOM 572 N N . ASN A 1 76 ? -5.669 -2.688 -7.264 1.00 96.88 76 ASN A N 1
ATOM 573 C CA . ASN A 1 76 ? -4.589 -3.437 -7.879 1.00 96.88 76 ASN A CA 1
ATOM 574 C C . ASN A 1 76 ? -3.675 -2.544 -8.709 1.00 96.88 76 ASN A C 1
ATOM 576 O O . ASN A 1 76 ? -4.119 -1.578 -9.320 1.00 96.88 76 ASN A O 1
ATOM 580 N N . ILE A 1 77 ? -2.418 -2.956 -8.842 1.00 96.56 77 ILE A N 1
ATOM 581 C CA . ILE A 1 77 ? -1.471 -2.362 -9.789 1.00 96.56 77 ILE A CA 1
ATOM 582 C C . ILE A 1 77 ? -0.983 -3.473 -10.721 1.00 96.56 77 ILE A C 1
ATOM 584 O O . ILE A 1 77 ? -0.465 -4.497 -10.271 1.00 96.56 77 ILE A O 1
ATOM 588 N N . ILE A 1 78 ? -1.176 -3.275 -12.026 1.00 94.88 78 ILE A N 1
ATOM 589 C CA . ILE A 1 78 ? -0.784 -4.225 -13.086 1.00 94.88 78 ILE A CA 1
ATOM 590 C C . ILE A 1 78 ? 0.339 -3.692 -13.985 1.00 94.88 78 ILE A C 1
ATOM 592 O O . ILE A 1 78 ? 0.720 -4.354 -14.946 1.00 94.88 78 ILE A O 1
ATOM 596 N N . ILE A 1 79 ? 0.857 -2.503 -13.676 1.00 93.69 79 ILE A N 1
ATOM 597 C CA . ILE A 1 79 ? 2.055 -1.926 -14.289 1.00 93.69 79 ILE A CA 1
ATOM 598 C C . ILE A 1 79 ? 3.220 -2.035 -13.298 1.00 93.69 79 ILE A C 1
ATOM 600 O O . ILE A 1 79 ? 2.986 -1.853 -12.105 1.00 93.69 79 ILE A O 1
ATOM 604 N N . PRO A 1 80 ? 4.454 -2.331 -13.733 1.00 94.69 80 PRO A N 1
ATOM 605 C CA . PRO A 1 80 ? 5.590 -2.405 -1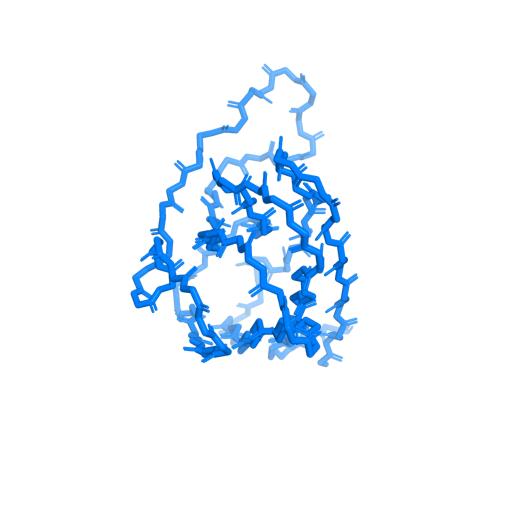2.817 1.00 94.69 80 PRO A CA 1
ATOM 606 C C . PRO A 1 80 ? 5.789 -1.092 -12.051 1.00 94.69 80 PRO A C 1
ATOM 608 O O . PRO A 1 80 ? 5.854 -0.032 -12.665 1.00 94.69 80 PRO A O 1
ATOM 611 N N . VAL A 1 81 ? 5.914 -1.172 -10.725 1.00 96.88 81 VAL A N 1
ATOM 612 C CA . VAL A 1 81 ? 6.265 -0.054 -9.828 1.00 96.88 81 VAL A CA 1
ATOM 613 C C . VAL A 1 81 ? 7.341 -0.520 -8.857 1.00 96.88 81 VAL A C 1
ATOM 615 O O . VAL A 1 81 ? 7.403 -1.710 -8.562 1.00 96.88 81 VAL A O 1
ATOM 618 N N . SER A 1 82 ? 8.173 0.383 -8.345 1.00 96.50 82 SER A N 1
ATOM 619 C CA . SER A 1 82 ? 9.293 0.038 -7.457 1.00 96.50 82 SER A CA 1
ATOM 620 C C . SER A 1 82 ? 8.849 -0.196 -6.013 1.00 96.50 82 SER A C 1
ATOM 622 O O . SER A 1 82 ? 9.360 -1.085 -5.325 1.00 96.50 82 SER A O 1
ATOM 624 N N . ALA A 1 83 ? 7.880 0.590 -5.539 1.00 97.31 83 ALA A N 1
ATOM 625 C CA . ALA A 1 83 ? 7.337 0.466 -4.194 1.00 97.31 83 ALA A CA 1
ATOM 626 C C . ALA A 1 83 ? 5.928 1.051 -4.075 1.00 97.31 83 ALA A C 1
ATOM 628 O O . ALA A 1 83 ? 5.478 1.830 -4.917 1.00 97.31 83 ALA A O 1
ATOM 629 N N . VAL A 1 84 ? 5.264 0.685 -2.980 1.00 98.19 84 VAL A N 1
ATOM 630 C CA . VAL A 1 84 ? 3.962 1.212 -2.555 1.00 98.19 84 VAL A CA 1
ATOM 631 C C . VAL A 1 84 ? 4.072 1.720 -1.119 1.00 98.19 84 VAL A C 1
ATOM 633 O O . VAL A 1 84 ? 4.837 1.166 -0.329 1.00 98.19 84 VAL A O 1
ATOM 636 N N . ARG A 1 85 ? 3.297 2.737 -0.743 1.00 98.19 85 ARG A N 1
ATOM 637 C CA . ARG A 1 85 ? 3.094 3.124 0.659 1.00 98.19 85 ARG A CA 1
ATOM 638 C C . ARG A 1 85 ? 1.641 3.504 0.924 1.00 98.19 85 ARG A C 1
ATOM 640 O O . ARG A 1 85 ? 0.902 3.867 0.014 1.00 98.19 85 ARG A O 1
ATOM 647 N N . LEU A 1 86 ? 1.245 3.428 2.188 1.00 98.56 86 LEU A N 1
ATOM 648 C CA . LEU A 1 86 ? -0.024 3.962 2.675 1.00 98.56 86 LEU A CA 1
ATOM 649 C C . LEU A 1 86 ? 0.222 5.358 3.247 1.00 98.56 86 LEU A C 1
ATOM 651 O O . LEU A 1 86 ? 1.094 5.505 4.095 1.00 98.56 86 LEU A O 1
ATOM 655 N N . ASN A 1 87 ? -0.533 6.362 2.816 1.00 98.50 87 ASN A N 1
ATOM 656 C CA . ASN A 1 87 ? -0.441 7.729 3.317 1.00 98.50 87 ASN A CA 1
ATOM 657 C C . ASN A 1 87 ? -1.762 8.147 3.964 1.00 98.50 87 ASN A C 1
ATOM 659 O O . ASN A 1 87 ? -2.793 8.189 3.297 1.00 98.50 87 ASN A O 1
ATOM 663 N N . VAL A 1 88 ? -1.746 8.451 5.261 1.00 98.56 88 VAL A N 1
ATOM 664 C CA . VAL A 1 88 ? -2.910 9.006 5.961 1.00 98.56 88 VAL A CA 1
ATOM 665 C C . VAL A 1 88 ? -2.827 10.528 5.887 1.00 98.56 88 VAL A C 1
ATOM 667 O O . VAL A 1 88 ? -2.018 11.160 6.565 1.00 98.56 88 VAL A O 1
ATOM 670 N N . THR A 1 89 ? -3.674 11.124 5.051 1.00 97.69 89 THR A N 1
ATOM 671 C CA . THR A 1 89 ? -3.651 12.557 4.722 1.00 97.69 89 THR A CA 1
ATOM 672 C C . THR A 1 89 ? -4.440 13.414 5.707 1.00 97.69 89 THR A C 1
ATOM 674 O O . THR A 1 89 ? -4.184 14.610 5.819 1.00 97.69 89 THR A O 1
ATOM 677 N N . SER A 1 90 ? -5.360 12.815 6.462 1.00 98.00 90 SER A N 1
ATOM 678 C CA . SER A 1 90 ? -6.088 13.438 7.572 1.00 98.00 90 SER A CA 1
ATOM 679 C C . SER A 1 90 ? -6.320 12.401 8.661 1.00 98.00 90 SER A C 1
ATOM 681 O O . SER A 1 90 ? -6.620 11.250 8.351 1.00 98.00 90 SER A O 1
ATOM 683 N N . HIS A 1 91 ? -6.185 12.779 9.931 1.00 98.12 91 HIS A N 1
ATOM 684 C CA . HIS A 1 91 ? -6.344 11.854 11.052 1.00 98.12 91 HIS A CA 1
ATOM 685 C C . HIS A 1 91 ? -6.955 12.555 12.262 1.00 98.12 91 HIS A C 1
ATOM 687 O O . HIS A 1 91 ? -6.470 13.591 12.706 1.00 98.12 91 HIS A O 1
ATOM 693 N N . THR A 1 92 ? -8.036 11.982 12.783 1.00 98.00 92 THR A N 1
ATOM 694 C CA . THR A 1 92 ? -8.638 12.343 14.074 1.00 98.00 92 THR A CA 1
ATOM 695 C C . THR A 1 92 ? -8.576 11.162 15.042 1.00 98.00 92 THR A C 1
ATOM 697 O O . THR A 1 92 ? -8.278 11.343 16.221 1.00 98.00 92 THR A O 1
ATOM 700 N N . SER A 1 93 ? -8.857 9.945 14.564 1.00 97.62 93 SER A N 1
ATOM 701 C CA . SER A 1 93 ? -8.806 8.721 15.368 1.00 97.62 93 SER A CA 1
ATOM 702 C C . SER A 1 93 ? -8.706 7.462 14.500 1.00 97.62 93 SER A C 1
ATOM 704 O O . SER A 1 93 ? -9.048 7.470 13.315 1.00 97.62 93 SER A O 1
ATOM 706 N N . GLY A 1 94 ? -8.299 6.353 15.123 1.00 97.81 94 GLY A N 1
ATOM 707 C CA . GLY A 1 94 ? -8.215 5.042 14.483 1.00 97.81 94 GLY A CA 1
ATOM 708 C C . GLY A 1 94 ? -6.936 4.834 13.678 1.00 97.81 94 GLY A C 1
ATOM 709 O O . GLY A 1 94 ? -5.995 5.622 13.756 1.00 97.81 94 GLY A O 1
ATOM 710 N N . GLU A 1 95 ? -6.897 3.743 12.924 1.00 98.31 95 GLU A N 1
ATOM 711 C CA . GLU A 1 95 ? -5.731 3.336 12.142 1.00 98.31 95 GLU A CA 1
ATOM 712 C C . GLU A 1 95 ? -6.160 2.792 10.779 1.00 98.31 95 GLU A C 1
ATOM 714 O O . GLU A 1 95 ? -7.242 2.217 10.642 1.00 98.31 95 GLU A O 1
ATOM 719 N N . ALA A 1 96 ? -5.290 2.942 9.784 1.00 98.69 96 ALA A N 1
ATOM 720 C CA . ALA A 1 96 ? -5.430 2.345 8.464 1.00 98.69 96 ALA A CA 1
ATOM 721 C C . ALA A 1 96 ? -4.369 1.256 8.289 1.00 98.69 96 ALA A C 1
ATOM 723 O O . ALA A 1 96 ? -3.185 1.491 8.525 1.00 98.69 96 ALA A O 1
ATOM 724 N N . THR A 1 97 ? -4.777 0.058 7.876 1.00 98.62 97 THR A N 1
ATOM 725 C CA . THR A 1 97 ? -3.870 -1.069 7.633 1.00 98.62 97 THR A CA 1
ATOM 726 C C . THR A 1 97 ? -3.923 -1.486 6.175 1.00 98.62 97 THR A C 1
ATOM 728 O O . THR A 1 97 ? -4.943 -2.002 5.722 1.00 98.62 97 THR A O 1
ATOM 731 N N . ILE A 1 98 ? -2.809 -1.335 5.458 1.00 98.44 98 ILE A N 1
ATOM 732 C CA . ILE A 1 98 ? -2.643 -1.869 4.106 1.00 98.44 98 ILE A CA 1
ATOM 733 C C . ILE A 1 98 ? -2.137 -3.312 4.165 1.00 98.44 98 ILE A C 1
ATOM 735 O O . ILE A 1 98 ? -1.200 -3.643 4.896 1.00 98.44 98 ILE A O 1
ATOM 739 N N . THR A 1 99 ? -2.746 -4.183 3.364 1.00 98.25 99 THR A N 1
ATOM 740 C CA . THR A 1 99 ? -2.221 -5.505 3.016 1.00 98.25 99 THR A CA 1
ATOM 741 C C . THR A 1 99 ? -1.906 -5.524 1.531 1.00 98.25 99 THR A C 1
ATOM 743 O O . THR A 1 99 ? -2.802 -5.333 0.717 1.00 98.25 99 THR A O 1
ATOM 746 N N . LEU A 1 100 ? -0.650 -5.799 1.186 1.00 96.56 100 LEU A N 1
ATOM 747 C CA . LEU A 1 100 ? -0.167 -5.907 -0.187 1.00 96.56 100 LEU A CA 1
ATOM 748 C C . LEU A 1 100 ? 0.206 -7.359 -0.495 1.00 96.56 100 LEU A C 1
ATOM 750 O O . LEU A 1 100 ? 0.903 -8.020 0.282 1.00 96.56 100 LEU A O 1
ATOM 754 N N . LEU A 1 101 ? -0.270 -7.854 -1.632 1.00 95.62 101 LEU A N 1
ATOM 755 C CA . LEU A 1 101 ? 0.000 -9.180 -2.170 1.00 95.62 101 LEU A CA 1
ATOM 756 C C . LEU A 1 101 ? 0.656 -9.030 -3.535 1.00 95.62 101 LEU A C 1
ATOM 758 O O . LEU A 1 101 ? 0.017 -8.593 -4.488 1.00 95.62 101 LEU A O 1
ATOM 762 N N . GLN A 1 102 ? 1.914 -9.436 -3.640 1.00 94.00 102 GLN A N 1
ATOM 763 C CA . GLN A 1 102 ? 2.599 -9.498 -4.920 1.00 94.00 102 GLN A CA 1
ATOM 764 C C . GLN A 1 102 ? 2.444 -10.893 -5.538 1.00 94.00 102 GLN A C 1
ATOM 766 O O . GLN A 1 102 ? 2.834 -11.903 -4.932 1.00 94.00 102 GLN A O 1
ATOM 771 N N . ALA A 1 103 ? 1.866 -10.937 -6.741 1.00 86.38 103 ALA A N 1
ATOM 772 C CA . ALA A 1 103 ? 1.883 -12.109 -7.603 1.00 86.38 103 ALA A CA 1
ATOM 773 C C . ALA A 1 103 ? 3.315 -12.361 -8.084 1.00 86.38 103 ALA A C 1
ATOM 775 O O . ALA A 1 103 ? 4.069 -11.422 -8.327 1.00 86.38 103 ALA A O 1
ATOM 776 N N . GLY A 1 104 ? 3.693 -13.632 -8.187 1.00 69.62 104 GLY A N 1
ATOM 777 C CA . GLY A 1 104 ? 5.085 -13.986 -8.454 1.00 69.62 104 GLY A CA 1
ATOM 778 C C . GLY A 1 104 ? 5.981 -13.843 -7.220 1.00 69.62 104 GLY A C 1
ATOM 779 O O . GLY A 1 104 ? 5.507 -13.855 -6.075 1.00 69.62 104 GLY A O 1
ATOM 780 N N . GLY A 1 105 ? 7.282 -13.815 -7.456 1.00 60.22 105 GLY A N 1
ATOM 781 C CA . GLY A 1 105 ? 8.340 -14.022 -6.474 1.00 60.22 105 GLY A CA 1
ATOM 782 C C . GLY A 1 105 ? 9.037 -15.357 -6.715 1.00 60.22 105 GLY A C 1
ATOM 783 O O . GLY A 1 105 ? 8.403 -16.410 -6.592 1.00 60.22 105 GLY A O 1
ATOM 784 N N . ARG A 1 106 ? 10.320 -15.274 -7.084 1.00 52.19 106 ARG A N 1
ATOM 785 C CA . ARG A 1 106 ? 11.260 -16.400 -7.058 1.00 52.19 106 ARG A CA 1
ATOM 786 C C . ARG A 1 106 ? 11.354 -17.017 -5.666 1.00 52.19 106 ARG A C 1
ATOM 788 O O . ARG A 1 106 ? 11.287 -16.251 -4.679 1.00 52.19 106 ARG A O 1
#

Radius of gyration: 13.42 Å; chains: 1; bounding box: 35×30×31 Å